Protein AF-A0A925JEN4-F1 (afdb_monomer_lite)

Secondary structure (DSSP, 8-state):
-GGGGGTTTS-HHHHHHHTT--GGGGT--PPPS--SS-S---TTS----HHHHHHHHHHHHTSTT----HHHHHHHHHH--

Radius of gyration: 20.07 Å; chains: 1; bounding box: 44×28×46 Å

pLDDT: mean 75.79, std 10.67, range [47.97, 92.38]

Structure (mmCIF, N/CA/C/O backbone):
data_AF-A0A925JEN4-F1
#
_entry.id   AF-A0A925JEN4-F1
#
loop_
_atom_site.group_PDB
_atom_site.id
_atom_site.type_symbol
_atom_site.label_atom_id
_atom_site.label_alt_id
_atom_site.label_comp_id
_atom_site.label_asym_id
_atom_sit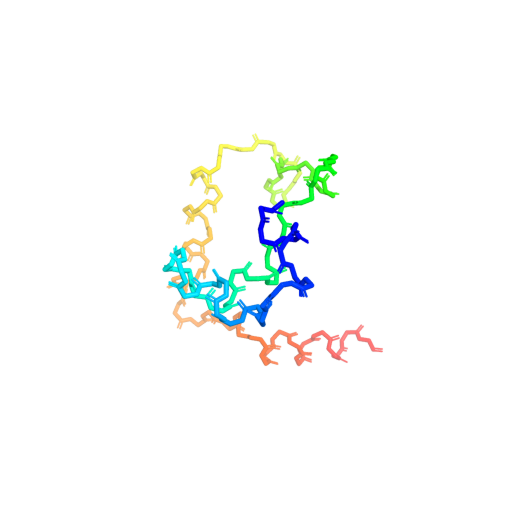e.label_entity_id
_atom_site.label_seq_id
_atom_site.pdbx_PDB_ins_code
_atom_site.Cartn_x
_atom_site.Cartn_y
_atom_site.Cartn_z
_atom_site.occupancy
_atom_site.B_iso_or_equiv
_atom_site.auth_seq_id
_atom_site.auth_comp_id
_atom_site.auth_asym_id
_atom_site.auth_atom_id
_atom_site.pdbx_PDB_model_num
ATOM 1 N N . MET A 1 1 ? 16.198 2.143 -9.569 1.00 70.19 1 MET A N 1
ATOM 2 C CA . MET A 1 1 ? 15.826 0.983 -10.419 1.00 70.19 1 MET A CA 1
ATOM 3 C C . MET A 1 1 ? 16.773 0.902 -1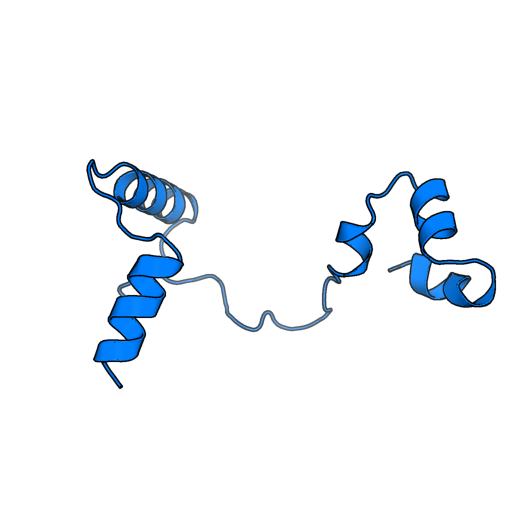1.612 1.00 70.19 1 MET A C 1
ATOM 5 O O . MET A 1 1 ? 16.935 1.902 -12.301 1.00 70.19 1 MET A O 1
ATOM 9 N N . ILE A 1 2 ? 17.404 -0.252 -11.846 1.00 75.06 2 ILE A N 1
ATOM 10 C CA . ILE A 1 2 ? 18.430 -0.431 -12.893 1.00 75.06 2 ILE A CA 1
ATOM 11 C C . ILE A 1 2 ? 17.883 -0.226 -14.317 1.00 75.06 2 ILE A C 1
ATOM 13 O O . ILE A 1 2 ? 18.550 0.380 -15.149 1.00 75.06 2 ILE A O 1
ATOM 17 N N . LEU A 1 3 ? 16.619 -0.601 -14.547 1.00 80.12 3 LEU A N 1
ATOM 18 C CA . LEU A 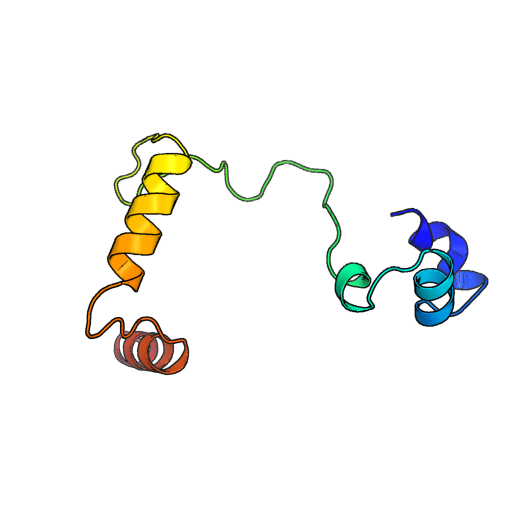1 3 ? 15.906 -0.465 -15.824 1.00 80.12 3 LEU A CA 1
ATOM 19 C C . LEU A 1 3 ? 15.829 0.985 -16.323 1.00 80.12 3 LEU A C 1
ATOM 21 O O . LEU A 1 3 ? 15.832 1.224 -17.525 1.00 80.12 3 LEU A O 1
ATOM 25 N N . SER A 1 4 ? 15.824 1.968 -15.414 1.00 79.25 4 SER A N 1
ATOM 26 C CA . SER A 1 4 ? 15.835 3.393 -15.765 1.00 79.25 4 SER A CA 1
ATOM 27 C C . SER A 1 4 ? 17.048 3.805 -16.596 1.00 79.25 4 SER A C 1
ATOM 29 O O . SER A 1 4 ? 16.930 4.731 -17.390 1.00 79.25 4 SER A O 1
ATOM 31 N N . LYS A 1 5 ? 18.187 3.121 -16.430 1.00 85.19 5 LYS A N 1
ATOM 32 C CA . LYS A 1 5 ? 19.441 3.437 -17.125 1.00 85.19 5 LYS A CA 1
ATOM 33 C C . LYS A 1 5 ? 19.439 3.008 -18.597 1.00 85.19 5 LYS A C 1
ATOM 35 O O . LYS A 1 5 ? 20.234 3.525 -19.365 1.00 85.19 5 LYS A O 1
ATOM 40 N N . PHE A 1 6 ? 18.537 2.104 -18.987 1.00 87.62 6 PHE A N 1
ATOM 41 C CA . PHE A 1 6 ? 18.522 1.474 -20.315 1.00 87.62 6 PHE A CA 1
ATOM 42 C C . PHE A 1 6 ? 17.256 1.780 -21.126 1.00 87.62 6 PHE A C 1
ATOM 44 O O . PHE A 1 6 ? 17.073 1.245 -22.215 1.00 87.62 6 PHE A O 1
ATOM 51 N N . LYS A 1 7 ? 16.388 2.675 -20.631 1.00 83.38 7 LYS A N 1
ATOM 52 C CA . LYS A 1 7 ? 15.119 3.039 -21.291 1.00 83.38 7 LYS A CA 1
ATOM 53 C C . LYS A 1 7 ? 15.279 3.621 -22.696 1.00 83.38 7 LYS A C 1
ATOM 55 O O . LYS A 1 7 ? 14.330 3.582 -23.466 1.00 83.38 7 LYS A O 1
ATOM 60 N N . GLN A 1 8 ? 16.441 4.197 -22.998 1.00 88.00 8 GLN A N 1
ATOM 61 C CA . GLN A 1 8 ? 16.752 4.753 -24.318 1.00 88.00 8 GLN A CA 1
ATOM 62 C C . GLN A 1 8 ? 17.271 3.688 -25.296 1.00 88.00 8 GLN A C 1
ATOM 64 O O . GLN A 1 8 ? 17.275 3.921 -26.497 1.00 88.00 8 GLN A O 1
ATOM 69 N N . SER A 1 9 ? 17.700 2.527 -24.793 1.00 90.00 9 SER A N 1
ATOM 70 C CA . SER A 1 9 ? 18.299 1.459 -25.598 1.00 90.00 9 SER A CA 1
ATOM 71 C C . SER A 1 9 ? 17.279 0.418 -26.058 1.00 90.00 9 SER A C 1
ATOM 73 O O . SER A 1 9 ? 17.462 -0.181 -27.111 1.00 90.00 9 SER A O 1
ATOM 75 N N . ALA A 1 10 ? 16.218 0.180 -25.282 1.00 91.50 10 ALA A N 1
ATOM 76 C CA . ALA A 1 10 ? 15.175 -0.782 -25.627 1.00 91.50 10 ALA A CA 1
ATOM 77 C C . ALA A 1 10 ? 13.833 -0.449 -24.944 1.00 91.50 10 ALA A C 1
ATOM 79 O O . ALA A 1 10 ? 13.817 0.211 -23.897 1.00 91.50 10 ALA A O 1
ATOM 80 N N . PRO A 1 11 ? 12.701 -0.943 -25.486 1.00 91.62 11 PRO A N 1
ATOM 81 C CA . PRO A 1 11 ? 11.399 -0.841 -24.837 1.00 91.62 11 PRO A CA 1
ATOM 82 C C . PRO A 1 11 ? 11.390 -1.462 -23.435 1.00 91.62 11 PRO A C 1
ATOM 84 O O . PRO A 1 11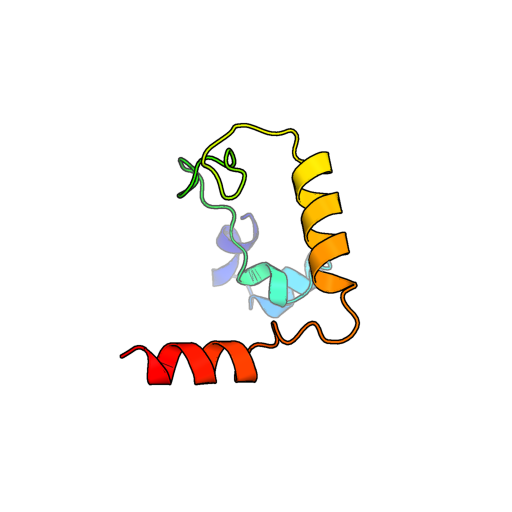 ? 12.017 -2.490 -23.179 1.00 91.62 11 PRO A O 1
ATOM 87 N N . VAL A 1 12 ? 10.612 -0.868 -22.526 1.00 88.88 12 VAL A N 1
ATOM 88 C CA . VAL A 1 12 ? 10.499 -1.310 -21.124 1.00 88.88 12 VAL A CA 1
ATOM 89 C C . VAL A 1 12 ? 10.049 -2.769 -21.007 1.00 88.88 12 VAL A C 1
ATOM 91 O O . VAL A 1 12 ? 10.556 -3.483 -20.148 1.00 88.88 12 VAL A O 1
ATOM 94 N N . SER A 1 13 ? 9.145 -3.227 -21.876 1.00 90.19 13 SER A N 1
ATOM 95 C CA . SER A 1 13 ? 8.689 -4.624 -21.925 1.00 90.19 13 SER A CA 1
ATOM 96 C C . SER A 1 13 ? 9.837 -5.602 -22.187 1.00 90.19 13 SER A C 1
ATOM 98 O O . SER A 1 13 ? 9.938 -6.621 -21.510 1.00 90.19 13 SER A O 1
ATOM 100 N N . THR A 1 14 ? 10.734 -5.262 -23.113 1.00 92.19 14 THR A N 1
ATOM 101 C CA . THR A 1 14 ? 11.928 -6.049 -23.444 1.00 92.19 14 THR A CA 1
ATOM 102 C C . THR A 1 14 ? 12.936 -6.042 -22.300 1.00 92.19 14 THR A C 1
ATOM 104 O O . THR A 1 14 ? 13.489 -7.073 -21.939 1.00 92.19 14 THR A O 1
ATOM 107 N N . LEU A 1 15 ? 13.151 -4.885 -21.672 1.00 92.12 15 LEU A N 1
ATOM 108 C CA . LEU A 1 15 ? 14.058 -4.798 -20.529 1.00 92.12 15 LEU A CA 1
ATOM 109 C C . LEU A 1 15 ? 13.551 -5.620 -19.333 1.00 92.12 15 LEU A C 1
ATOM 111 O O . LEU A 1 15 ? 14.352 -6.220 -18.623 1.00 92.12 15 LEU A O 1
ATOM 115 N N . LEU A 1 16 ? 12.233 -5.648 -19.107 1.00 91.50 16 LEU A N 1
ATOM 116 C CA . LEU A 1 16 ? 11.595 -6.449 -18.058 1.00 91.50 16 LEU A CA 1
ATOM 117 C C . LEU A 1 16 ? 11.666 -7.949 -18.349 1.00 91.50 16 LEU A C 1
ATOM 119 O O . LEU A 1 16 ? 11.894 -8.723 -17.421 1.00 91.50 16 LEU A O 1
ATOM 123 N N . SER A 1 17 ? 11.524 -8.358 -19.614 1.00 92.38 17 SER A N 1
ATOM 124 C CA . SER A 1 17 ? 11.644 -9.769 -19.991 1.00 92.38 17 SER A CA 1
ATOM 125 C C . SER A 1 17 ? 13.067 -10.295 -19.803 1.00 92.38 17 SER A C 1
ATOM 127 O O . SER A 1 17 ? 13.232 -11.410 -19.318 1.00 92.38 17 SER A O 1
ATOM 129 N N . TRP A 1 18 ? 14.096 -9.481 -20.071 1.00 91.94 18 TRP A N 1
ATOM 130 C CA . TRP A 1 18 ? 15.498 -9.855 -19.831 1.00 91.94 18 TRP A CA 1
ATOM 131 C C . TRP A 1 18 ? 15.799 -10.188 -18.370 1.00 91.94 18 TRP A C 1
ATOM 133 O O . TRP A 1 18 ? 16.653 -11.023 -18.091 1.00 91.94 18 TRP A O 1
ATOM 143 N N . VAL A 1 19 ? 15.100 -9.538 -17.439 1.00 90.19 19 VAL A N 1
ATOM 144 C CA . VAL A 1 19 ? 15.256 -9.759 -15.993 1.00 90.19 19 VAL A CA 1
ATOM 145 C C . VAL A 1 19 ? 14.134 -10.611 -15.397 1.00 90.19 19 VAL A C 1
ATOM 147 O O . VAL A 1 19 ? 14.039 -10.718 -14.178 1.00 90.19 19 VAL A O 1
ATOM 150 N N . ASN A 1 20 ? 13.286 -11.206 -16.242 1.00 91.25 20 ASN A N 1
ATOM 151 C CA . ASN A 1 20 ? 12.149 -12.039 -15.855 1.00 91.25 20 ASN A CA 1
ATOM 152 C C . ASN A 1 20 ? 11.219 -11.384 -14.807 1.00 91.25 20 ASN A C 1
ATOM 154 O O . ASN A 1 20 ? 10.776 -12.030 -13.857 1.00 91.25 20 ASN A O 1
ATOM 158 N N . LEU A 1 21 ? 10.945 -10.082 -14.955 1.00 88.94 21 LEU A N 1
ATOM 159 C CA . LEU A 1 21 ? 10.037 -9.341 -14.075 1.00 88.94 21 LEU A CA 1
ATOM 160 C C . LEU A 1 21 ? 8.681 -9.097 -14.750 1.00 88.94 21 LEU A C 1
ATOM 162 O O . LEU A 1 21 ? 8.638 -8.710 -15.921 1.00 88.94 21 LEU A O 1
ATOM 166 N N . PRO A 1 22 ? 7.560 -9.235 -14.019 1.00 88.69 22 PRO A N 1
ATOM 167 C CA . PRO A 1 22 ? 6.248 -8.914 -14.558 1.00 88.69 22 PRO A CA 1
ATOM 168 C C . PRO A 1 22 ? 6.080 -7.402 -14.771 1.00 88.69 22 PRO A C 1
ATOM 170 O O . PRO A 1 22 ? 6.620 -6.577 -14.028 1.00 88.69 22 PRO A O 1
ATOM 173 N N . GLY A 1 23 ? 5.265 -7.037 -15.768 1.00 86.56 23 GLY A N 1
ATOM 174 C CA . GLY A 1 23 ? 4.993 -5.646 -16.159 1.00 86.56 23 GLY A CA 1
ATOM 175 C C . GLY A 1 23 ? 4.525 -4.744 -15.016 1.00 86.56 23 GLY A C 1
ATOM 176 O O . GLY A 1 23 ? 4.888 -3.570 -14.958 1.00 86.56 23 GLY A O 1
ATOM 177 N N . SER A 1 24 ? 3.776 -5.308 -14.067 1.00 85.88 24 SER A N 1
ATOM 178 C CA . SER A 1 24 ? 3.254 -4.602 -12.894 1.00 85.88 24 SER A CA 1
ATOM 179 C C . SER A 1 24 ? 4.354 -3.959 -12.044 1.00 85.88 24 SER A C 1
ATOM 181 O O . SER A 1 24 ? 4.172 -2.848 -11.546 1.00 85.88 24 SER A O 1
ATOM 183 N N . VAL A 1 25 ? 5.528 -4.591 -11.938 1.00 84.56 25 VAL A N 1
ATOM 184 C CA . VAL A 1 25 ? 6.651 -4.115 -11.109 1.00 84.56 25 VAL A CA 1
ATOM 185 C C . VAL A 1 25 ? 7.205 -2.782 -11.609 1.00 84.56 25 VAL A C 1
ATOM 187 O O . VAL A 1 25 ? 7.735 -2.001 -10.824 1.00 84.56 25 VAL A O 1
ATOM 190 N N . TYR A 1 26 ? 7.047 -2.461 -12.895 1.00 84.62 26 TYR A N 1
ATOM 191 C CA . TYR A 1 26 ? 7.544 -1.205 -13.458 1.00 84.62 26 TYR A CA 1
ATOM 192 C C . TYR A 1 26 ? 6.946 0.049 -12.796 1.00 84.62 26 TYR A C 1
ATOM 194 O O . TYR A 1 26 ? 7.618 1.084 -12.690 1.00 84.62 26 TYR A O 1
ATOM 202 N N . TYR A 1 27 ? 5.694 -0.042 -12.343 1.00 84.12 27 TYR A N 1
ATOM 203 C CA . TYR A 1 27 ? 4.979 1.064 -11.706 1.00 84.12 27 TYR A CA 1
ATOM 204 C C . TYR A 1 27 ? 5.333 1.210 -10.223 1.00 84.12 27 TYR A C 1
ATOM 206 O O . TYR A 1 27 ? 5.341 2.328 -9.701 1.00 84.12 27 TYR A O 1
ATOM 214 N N . TYR A 1 28 ? 5.697 0.112 -9.559 1.00 80.50 28 TYR A N 1
ATOM 215 C CA . TYR A 1 28 ? 6.092 0.115 -8.155 1.00 80.50 28 TYR A CA 1
ATOM 216 C C . TYR A 1 28 ? 7.560 0.508 -8.016 1.00 80.50 28 TYR A C 1
ATOM 218 O O . TYR A 1 28 ? 8.480 -0.274 -8.246 1.00 80.50 28 TYR A O 1
ATOM 226 N N . LYS A 1 29 ? 7.789 1.760 -7.620 1.00 70.88 29 LYS A N 1
ATOM 227 C CA . LYS A 1 29 ? 9.128 2.277 -7.339 1.00 70.88 29 LYS A CA 1
ATOM 228 C C . LYS A 1 29 ? 9.261 2.513 -5.849 1.00 70.88 29 LYS A C 1
ATOM 230 O O . LYS A 1 29 ? 8.528 3.332 -5.296 1.00 70.88 29 LYS A O 1
ATOM 235 N N . SER A 1 30 ? 10.238 1.860 -5.226 1.00 69.00 30 SER A N 1
ATOM 236 C CA . SER A 1 30 ? 10.726 2.296 -3.921 1.00 69.00 30 SER A CA 1
ATOM 237 C C . SER A 1 30 ? 11.157 3.754 -4.055 1.00 69.00 30 SER A C 1
ATOM 239 O O . SER A 1 30 ? 12.029 4.076 -4.865 1.00 69.00 30 SER A O 1
ATOM 241 N N . LYS A 1 31 ? 10.483 4.649 -3.332 1.00 70.69 31 LYS A N 1
ATOM 242 C CA . LYS A 1 31 ? 10.949 6.023 -3.168 1.00 70.69 31 LYS A CA 1
ATOM 243 C C . LYS A 1 31 ? 11.997 6.015 -2.066 1.00 70.69 31 LYS A C 1
ATOM 245 O O . LYS A 1 31 ? 11.700 5.587 -0.955 1.00 70.69 31 LYS A O 1
ATOM 250 N N . ASP A 1 32 ? 13.184 6.518 -2.373 1.00 67.81 32 ASP A N 1
ATOM 251 C CA . ASP A 1 32 ? 14.147 6.882 -1.342 1.00 67.81 32 ASP A CA 1
ATOM 252 C C . ASP A 1 32 ? 13.607 8.117 -0.609 1.00 67.81 32 ASP A C 1
ATOM 254 O O . ASP A 1 32 ? 13.287 9.135 -1.227 1.00 67.81 32 ASP A O 1
ATOM 258 N N . GLY A 1 33 ? 13.415 8.005 0.704 1.00 70.50 33 GLY A N 1
ATOM 259 C CA . GLY A 1 33 ? 12.858 9.076 1.523 1.00 70.50 33 GLY A CA 1
ATOM 260 C C . GLY A 1 33 ? 12.186 8.573 2.7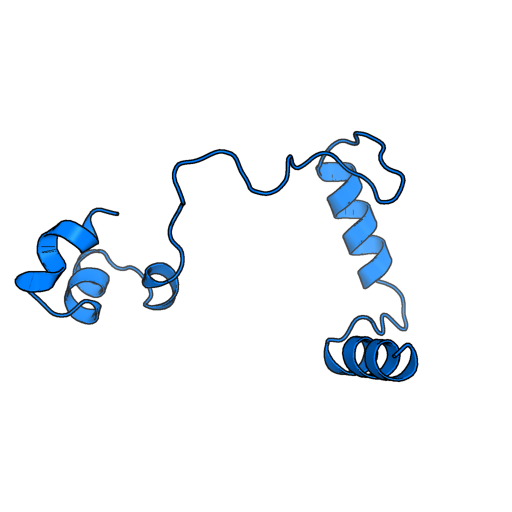95 1.00 70.50 33 GLY A C 1
ATOM 261 O O . GLY A 1 33 ? 12.011 7.373 3.006 1.00 70.50 33 GLY A O 1
ATOM 262 N N . LYS A 1 34 ? 11.795 9.513 3.662 1.00 68.56 34 LYS A N 1
ATOM 263 C CA . LYS A 1 34 ? 11.000 9.198 4.851 1.00 68.56 34 LYS A CA 1
ATOM 264 C C . LYS A 1 34 ? 9.636 8.667 4.385 1.00 68.56 34 LYS A C 1
ATOM 266 O O . LYS A 1 34 ? 8.969 9.373 3.625 1.00 68.56 34 LYS A O 1
ATOM 271 N N . PRO A 1 35 ? 9.207 7.465 4.813 1.00 65.12 35 PRO A N 1
ATOM 272 C CA . PRO A 1 35 ? 7.868 6.972 4.523 1.00 65.12 35 PRO A CA 1
ATOM 273 C C . PRO A 1 35 ? 6.827 8.035 4.877 1.00 65.12 35 PRO A C 1
ATOM 275 O O . PRO A 1 35 ? 6.945 8.687 5.918 1.00 65.12 35 PRO A O 1
ATOM 278 N N . GLY A 1 36 ? 5.815 8.206 4.019 1.00 67.00 36 GLY A N 1
ATOM 279 C CA . GLY A 1 36 ? 4.755 9.201 4.232 1.00 67.00 36 GLY A CA 1
ATOM 280 C C . GLY A 1 36 ? 3.999 9.001 5.549 1.00 67.00 36 GLY A C 1
ATOM 281 O O . GLY A 1 36 ? 3.461 9.955 6.098 1.00 67.00 36 GLY A O 1
ATOM 282 N N . CYS A 1 37 ? 4.034 7.785 6.099 1.00 60.72 37 CYS A N 1
ATOM 283 C CA . CYS A 1 37 ? 3.528 7.463 7.423 1.00 60.72 37 CYS A CA 1
ATOM 284 C C . CYS A 1 37 ? 4.549 6.595 8.174 1.00 60.72 37 CYS A C 1
ATOM 286 O O . CYS A 1 37 ? 5.067 5.620 7.624 1.00 60.72 37 CYS A O 1
ATOM 288 N N . LYS A 1 38 ? 4.845 6.930 9.440 1.00 57.22 38 LYS A N 1
ATOM 289 C CA . LYS A 1 38 ? 5.505 5.981 10.350 1.00 57.22 38 LYS A CA 1
ATOM 290 C C . LYS A 1 38 ? 4.499 4.856 10.604 1.00 57.22 38 LYS A C 1
ATOM 292 O O . LYS A 1 38 ? 3.450 5.119 11.176 1.00 57.22 38 LYS A O 1
ATOM 297 N N . THR A 1 39 ? 4.806 3.623 10.214 1.00 56.03 39 THR A N 1
ATOM 298 C CA . THR A 1 39 ? 3.975 2.448 10.525 1.00 56.03 39 THR A CA 1
ATOM 299 C C . THR A 1 39 ? 3.992 2.190 12.033 1.00 56.03 39 THR A C 1
ATOM 301 O O . THR A 1 39 ? 4.864 1.468 12.515 1.00 56.03 39 THR A O 1
ATOM 304 N N . LYS A 1 40 ? 3.114 2.849 12.800 1.00 55.25 40 LYS A N 1
ATOM 305 C CA . LYS A 1 40 ? 3.057 2.721 14.265 1.00 55.25 40 LYS A CA 1
ATOM 306 C C . LYS A 1 40 ? 1.681 3.020 14.865 1.00 55.25 40 LYS A C 1
ATOM 308 O O . LYS A 1 40 ? 1.643 3.757 15.836 1.00 55.25 40 LYS A O 1
ATOM 313 N N . TYR A 1 41 ? 0.574 2.499 14.341 1.00 52.03 41 TYR A N 1
ATOM 314 C CA . TYR A 1 41 ? -0.721 2.780 14.974 1.00 52.03 41 TYR A CA 1
ATOM 315 C C . TYR A 1 41 ? -1.671 1.586 14.867 1.00 52.03 41 TYR A C 1
ATOM 317 O O . TYR A 1 41 ? -1.971 1.135 13.764 1.00 52.03 41 TYR A O 1
ATOM 325 N N . ALA A 1 42 ? -2.121 1.090 16.022 1.00 58.09 42 ALA A N 1
ATOM 326 C CA . ALA A 1 42 ? -3.473 0.557 16.156 1.00 58.09 42 ALA A CA 1
ATOM 327 C C . ALA A 1 42 ? -4.488 1.706 15.979 1.00 58.09 42 ALA A C 1
ATOM 329 O O . ALA A 1 42 ? -4.118 2.882 16.049 1.00 58.09 42 ALA A O 1
ATOM 330 N N . LEU A 1 43 ? -5.761 1.374 15.733 1.00 53.81 43 LEU A N 1
ATOM 331 C CA . LEU A 1 43 ? -6.854 2.338 15.500 1.00 53.81 43 LEU A CA 1
ATOM 332 C C . LEU A 1 43 ? -7.001 3.389 16.623 1.00 53.81 43 LEU A C 1
ATOM 334 O O . LEU A 1 43 ? -7.518 4.476 16.383 1.00 53.81 43 LEU A O 1
ATOM 338 N N . ASP A 1 44 ? -6.505 3.086 17.824 1.00 62.50 44 ASP A N 1
ATOM 339 C CA . ASP A 1 44 ? -6.538 3.919 19.031 1.00 62.50 44 ASP A CA 1
ATOM 340 C C . ASP A 1 44 ? -5.296 4.816 19.227 1.00 62.50 44 ASP A C 1
ATOM 342 O O . ASP A 1 44 ? -5.190 5.538 20.218 1.00 62.50 44 ASP A O 1
ATOM 346 N N . GLY A 1 45 ? -4.335 4.781 18.300 1.00 61.66 45 GLY A N 1
ATOM 347 C CA . GLY A 1 45 ? -3.090 5.542 18.403 1.00 61.66 45 GLY A CA 1
ATOM 348 C C . GLY A 1 45 ? -1.986 4.859 19.222 1.00 61.66 45 GLY A C 1
ATOM 349 O O . GLY A 1 45 ? -0.899 5.428 19.368 1.00 61.66 45 GLY A O 1
ATOM 350 N N . SER A 1 46 ? -2.213 3.643 19.728 1.00 72.81 46 SER A N 1
ATOM 351 C CA . SER A 1 46 ? -1.209 2.878 20.469 1.00 72.81 46 SER A CA 1
ATOM 352 C C . SER A 1 46 ? -0.194 2.195 19.539 1.00 72.81 46 SER A C 1
ATOM 354 O O . SER A 1 46 ? -0.455 1.888 18.371 1.00 72.81 46 SER A O 1
ATOM 356 N N . THR A 1 47 ? 1.024 1.968 20.048 1.00 75.44 47 THR A N 1
ATOM 357 C CA . THR A 1 47 ? 2.053 1.204 19.326 1.00 75.44 47 THR A CA 1
ATOM 358 C C . THR A 1 47 ? 1.934 -0.272 19.684 1.00 75.44 47 THR A C 1
ATOM 360 O O . THR A 1 47 ? 2.366 -0.690 20.757 1.00 75.44 47 THR A O 1
ATOM 363 N N . VAL A 1 48 ? 1.409 -1.069 18.758 1.00 73.69 48 VAL A N 1
ATOM 364 C CA . VAL A 1 48 ? 1.293 -2.529 18.888 1.00 73.69 48 VAL A CA 1
ATOM 365 C C . VAL A 1 48 ? 2.259 -3.254 17.948 1.00 73.69 48 VAL A C 1
ATOM 367 O O . VAL A 1 48 ? 2.757 -2.692 16.969 1.00 73.69 48 VAL A O 1
ATOM 370 N N . LYS A 1 49 ? 2.559 -4.525 18.246 1.00 79.50 49 LYS A N 1
ATOM 371 C CA . LYS A 1 49 ? 3.357 -5.376 17.348 1.00 79.50 49 LYS A CA 1
ATOM 372 C C . LYS A 1 49 ? 2.580 -5.620 16.053 1.00 79.50 49 LYS A C 1
ATOM 374 O O . LYS A 1 49 ? 1.384 -5.876 16.099 1.00 79.50 49 LYS A O 1
ATOM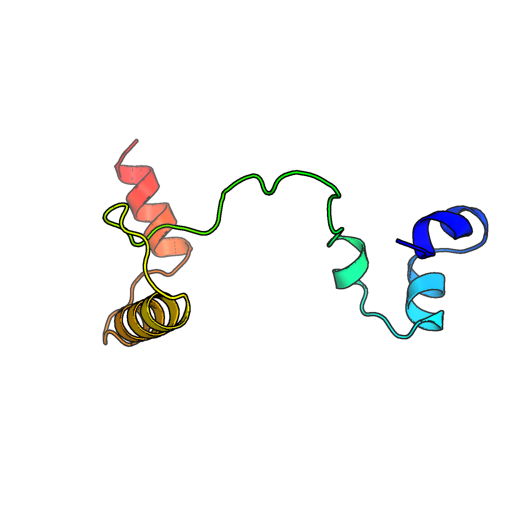 379 N N . ASN A 1 50 ? 3.283 -5.653 14.920 1.00 73.06 50 ASN A N 1
ATOM 380 C CA . ASN A 1 50 ? 2.668 -5.854 13.601 1.00 73.06 50 ASN A CA 1
ATOM 381 C C . ASN A 1 50 ? 1.810 -7.131 13.519 1.00 73.06 50 ASN A C 1
ATOM 383 O O . ASN A 1 50 ? 0.769 -7.129 12.879 1.00 73.06 50 ASN A O 1
ATOM 387 N N . GLN A 1 51 ? 2.215 -8.201 14.214 1.00 77.31 51 GLN A N 1
ATOM 388 C CA . GLN A 1 51 ? 1.445 -9.447 14.261 1.00 77.31 51 GLN A CA 1
ATOM 389 C C . GLN A 1 51 ? 0.043 -9.251 14.852 1.00 77.31 51 GLN A C 1
ATOM 391 O O . GLN A 1 51 ? -0.904 -9.836 14.350 1.00 77.31 51 GLN A O 1
ATOM 396 N N . VAL A 1 52 ? -0.092 -8.409 15.881 1.00 77.81 52 VAL A N 1
ATOM 397 C CA . VAL A 1 52 ? -1.380 -8.141 16.540 1.00 77.81 52 VAL A CA 1
ATOM 398 C C . VAL A 1 52 ? -2.335 -7.460 15.562 1.00 77.81 52 VAL A C 1
ATOM 400 O O . VAL A 1 52 ? -3.466 -7.899 15.415 1.00 77.81 52 VAL A O 1
ATOM 403 N N . VAL A 1 53 ? -1.836 -6.469 14.816 1.00 76.12 53 VAL A N 1
ATOM 404 C CA . VAL A 1 53 ? -2.604 -5.775 13.768 1.00 76.12 53 VAL A CA 1
ATOM 405 C C . VAL A 1 53 ? -3.055 -6.744 12.676 1.00 76.12 53 VAL A C 1
ATOM 407 O O . VAL A 1 53 ? -4.179 -6.662 12.197 1.00 76.12 53 VAL A O 1
ATOM 410 N N . ILE A 1 54 ? -2.181 -7.667 12.269 1.00 77.44 54 ILE A N 1
ATOM 411 C CA . ILE A 1 54 ? -2.501 -8.653 11.231 1.00 77.44 54 ILE A CA 1
ATOM 412 C C . ILE A 1 54 ? -3.613 -9.602 11.688 1.00 77.44 54 ILE A C 1
ATOM 414 O O . ILE A 1 54 ? -4.505 -9.885 10.892 1.00 77.44 54 ILE A O 1
ATOM 418 N N . GLU A 1 55 ? -3.571 -10.099 12.927 1.00 80.88 55 GLU A N 1
ATOM 419 C CA . GLU A 1 55 ? -4.633 -10.977 13.436 1.00 80.88 55 GLU A CA 1
ATOM 420 C C . GLU A 1 55 ? -5.961 -10.225 13.593 1.00 80.88 55 GLU A C 1
ATOM 422 O O . GLU A 1 55 ? -6.986 -10.716 13.138 1.00 80.88 55 GLU A O 1
ATOM 427 N N . GLU A 1 56 ? -5.943 -8.989 14.092 1.00 78.06 56 GLU A N 1
ATOM 428 C CA . GLU A 1 56 ? -7.155 -8.167 14.217 1.00 78.06 56 GLU A CA 1
ATOM 429 C C . GLU A 1 56 ? -7.806 -7.874 12.851 1.00 78.06 56 GLU A C 1
ATOM 431 O O . GLU A 1 56 ? -9.024 -7.959 12.701 1.00 78.06 56 GLU A O 1
ATOM 436 N N . ILE A 1 57 ? -7.001 -7.610 11.813 1.00 78.56 57 ILE A N 1
ATOM 437 C CA . ILE A 1 57 ? -7.499 -7.465 10.436 1.00 78.56 57 ILE A CA 1
ATOM 438 C C . ILE A 1 57 ? -8.160 -8.761 9.949 1.00 78.56 57 ILE A C 1
ATOM 440 O O . ILE A 1 57 ? -9.216 -8.701 9.320 1.00 78.56 57 ILE A O 1
ATOM 444 N N . LYS A 1 58 ? -7.560 -9.931 10.209 1.00 79.25 58 LYS A N 1
ATOM 445 C CA . LYS A 1 58 ? -8.154 -11.218 9.810 1.00 79.25 58 LYS A CA 1
ATOM 446 C C . LYS A 1 58 ? -9.482 -11.460 10.519 1.00 79.25 58 LYS A C 1
ATOM 448 O O . LYS A 1 58 ? -10.428 -11.877 9.859 1.00 79.25 58 LYS A O 1
ATOM 453 N N . ASP A 1 59 ? -9.561 -11.154 11.810 1.00 80.56 59 ASP A N 1
ATOM 454 C CA . ASP A 1 59 ? -10.783 -11.300 12.600 1.00 80.56 59 ASP A CA 1
ATOM 455 C C . ASP A 1 59 ? -11.909 -10.419 12.042 1.00 80.56 59 ASP A C 1
ATOM 457 O O . ASP A 1 59 ? -13.007 -10.915 11.790 1.00 80.56 59 ASP A O 1
ATOM 461 N N . ILE A 1 60 ? -11.627 -9.146 11.742 1.00 78.44 60 ILE A N 1
ATOM 462 C CA . ILE A 1 60 ? -12.583 -8.220 11.108 1.00 78.44 60 ILE A CA 1
ATOM 463 C C . ILE A 1 60 ? -13.078 -8.768 9.762 1.00 78.44 60 ILE A C 1
ATOM 465 O O . ILE A 1 60 ? -14.276 -8.750 9.484 1.00 78.44 60 ILE A O 1
ATOM 469 N N . LEU A 1 61 ? -12.167 -9.278 8.929 1.00 75.38 61 LEU A N 1
ATOM 470 C CA . LEU A 1 61 ? -12.510 -9.827 7.614 1.00 75.38 61 LEU A CA 1
ATOM 471 C C . LEU A 1 61 ? -13.236 -11.179 7.688 1.00 75.38 61 LEU A C 1
ATOM 473 O O . LEU A 1 61 ? -13.894 -11.562 6.724 1.00 75.38 61 LEU A O 1
ATOM 477 N N . SER A 1 62 ? -13.127 -11.898 8.807 1.00 79.75 62 SER A N 1
ATOM 478 C CA . SER A 1 62 ? -13.784 -13.194 9.018 1.00 79.75 62 SER A CA 1
ATOM 479 C C . SER A 1 62 ? -15.244 -13.090 9.473 1.00 79.75 62 SER A C 1
ATOM 481 O O . SER A 1 62 ? -15.924 -14.110 9.580 1.00 79.75 62 SER A O 1
ATOM 483 N N . GLN A 1 63 ? -15.745 -11.876 9.730 1.00 80.00 63 GLN A N 1
ATOM 484 C CA . GLN A 1 63 ? -17.141 -11.653 10.104 1.00 80.00 63 GLN A CA 1
ATOM 485 C C . GLN A 1 63 ? -18.091 -12.126 8.992 1.00 80.00 63 GLN A C 1
ATOM 487 O O . GLN A 1 63 ? -17.877 -11.834 7.815 1.00 80.00 63 GLN A O 1
ATOM 492 N N . GLU A 1 64 ? -19.173 -12.811 9.383 1.00 68.50 64 GLU A N 1
ATOM 493 C CA . GLU A 1 64 ? -20.157 -13.452 8.487 1.00 68.50 64 GLU A CA 1
ATOM 494 C C . GLU A 1 64 ? -20.729 -12.493 7.424 1.00 68.50 64 GLU A C 1
ATOM 496 O O . GLU A 1 64 ? -21.041 -12.901 6.307 1.00 68.50 64 GLU A O 1
ATOM 501 N N . PHE A 1 65 ? -20.776 -11.195 7.742 1.00 66.56 65 PHE A N 1
ATOM 502 C CA . PHE A 1 65 ? -21.203 -10.118 6.850 1.00 66.56 65 PHE A CA 1
ATOM 503 C C . PHE A 1 65 ? -20.156 -8.997 6.780 1.00 66.56 65 PHE A C 1
ATOM 505 O O . PHE A 1 65 ? -20.442 -7.832 7.058 1.00 66.56 65 PHE A O 1
ATOM 512 N N . CYS A 1 66 ? -18.915 -9.337 6.426 1.00 65.25 66 CYS A N 1
ATOM 513 C CA . CYS A 1 66 ? -17.858 -8.360 6.172 1.00 65.25 66 CYS A CA 1
ATOM 514 C C . CYS A 1 66 ? -18.172 -7.515 4.913 1.00 65.25 66 CYS A C 1
ATOM 516 O O . CYS A 1 66 ? -17.711 -7.787 3.803 1.00 65.25 66 CYS A O 1
ATOM 518 N N . CYS A 1 67 ? -18.948 -6.443 5.089 1.00 66.38 67 CYS A N 1
ATOM 519 C CA . CYS A 1 67 ? -19.360 -5.515 4.030 1.00 66.38 67 CYS A CA 1
ATOM 520 C C . CYS A 1 67 ? -18.286 -4.478 3.645 1.00 66.38 67 CYS A C 1
ATOM 522 O O . CYS A 1 67 ? -18.598 -3.485 2.989 1.00 66.38 67 CYS A O 1
ATOM 524 N N . TYR A 1 68 ? -17.012 -4.690 3.993 1.00 70.38 68 TYR A N 1
ATOM 525 C CA . TYR A 1 68 ? -15.898 -3.796 3.632 1.00 70.38 68 TYR A CA 1
ATOM 526 C C . TYR A 1 68 ? -15.481 -3.892 2.149 1.00 70.38 68 TYR A C 1
ATOM 528 O O . TYR A 1 68 ? -14.330 -3.647 1.788 1.00 70.38 68 TYR A O 1
ATOM 536 N N . GLY A 1 69 ? -16.418 -4.246 1.267 1.00 73.06 69 GLY A N 1
ATOM 537 C CA . GLY A 1 69 ? -16.232 -4.200 -0.176 1.00 73.06 69 GLY A CA 1
ATOM 538 C C . GLY A 1 69 ? -16.185 -2.758 -0.675 1.00 73.06 69 GLY A C 1
ATOM 539 O O . GLY A 1 69 ? -16.924 -1.897 -0.194 1.00 73.06 69 GLY A O 1
ATOM 540 N N . TYR A 1 70 ? -15.336 -2.506 -1.674 1.00 69.25 70 TYR A N 1
ATOM 541 C CA . TYR A 1 70 ? -15.128 -1.179 -2.262 1.00 69.25 70 TYR A CA 1
ATOM 542 C C . TYR A 1 70 ? -16.443 -0.455 -2.590 1.00 69.25 70 TYR A C 1
ATOM 544 O O . TYR A 1 70 ? -16.588 0.729 -2.295 1.00 69.25 70 TYR A O 1
ATOM 552 N N . GLU A 1 71 ? -17.415 -1.170 -3.157 1.00 72.56 71 GLU A N 1
ATOM 553 C CA . GLU A 1 71 ? -18.703 -0.606 -3.567 1.00 72.56 71 GLU A CA 1
ATOM 554 C C . GLU A 1 71 ? -19.554 -0.144 -2.379 1.00 72.56 71 GLU A C 1
ATOM 556 O O . GLU A 1 71 ? -20.059 0.979 -2.393 1.00 72.56 71 GLU A O 1
ATOM 561 N N . ILE A 1 72 ? -19.664 -0.963 -1.327 1.00 72.19 72 ILE A N 1
ATOM 562 C CA . ILE A 1 72 ? -20.466 -0.639 -0.138 1.00 72.19 72 ILE A CA 1
ATOM 563 C C . ILE A 1 72 ? -19.828 0.519 0.630 1.00 72.19 72 ILE A C 1
ATOM 565 O O . ILE A 1 72 ? -20.506 1.489 0.964 1.00 72.19 72 ILE A O 1
ATOM 569 N N . VAL A 1 73 ? -18.508 0.471 0.829 1.00 73.38 73 VAL A N 1
ATOM 570 C CA . VAL A 1 73 ? -17.762 1.538 1.513 1.00 73.38 73 VAL A CA 1
ATOM 571 C C . VAL A 1 73 ? -17.869 2.859 0.744 1.00 73.38 73 VAL A C 1
ATOM 573 O O . VAL A 1 73 ? -18.106 3.907 1.340 1.00 73.38 73 VAL A O 1
ATOM 576 N N . THR A 1 74 ? -17.759 2.824 -0.588 1.00 69.88 74 THR A N 1
ATOM 577 C CA . THR A 1 74 ? -17.928 4.019 -1.432 1.00 69.88 74 THR A CA 1
ATOM 578 C C . THR A 1 74 ? -19.358 4.565 -1.366 1.00 69.88 74 THR A C 1
ATOM 580 O O . THR A 1 74 ? -19.549 5.782 -1.362 1.00 69.88 74 THR A O 1
ATOM 583 N N . GLY A 1 75 ? -20.364 3.687 -1.301 1.00 77.69 75 GLY A N 1
ATOM 584 C CA . GLY A 1 75 ? -21.767 4.064 -1.136 1.00 77.69 75 GLY A CA 1
ATOM 585 C C . GLY A 1 75 ? -22.036 4.792 0.182 1.00 77.69 75 GLY A C 1
ATOM 586 O O . GLY A 1 75 ? -22.663 5.848 0.170 1.00 77.69 75 GLY A O 1
ATOM 587 N N . GLU A 1 76 ? -21.520 4.279 1.298 1.00 75.19 76 GLU A N 1
ATOM 588 C CA . GLU A 1 76 ? -21.670 4.911 2.616 1.00 75.19 76 GLU A CA 1
ATOM 589 C C . GLU A 1 76 ? -20.926 6.251 2.707 1.00 75.19 76 GLU A C 1
ATOM 591 O O . GLU A 1 76 ? -21.490 7.241 3.171 1.00 75.19 76 GLU A O 1
ATOM 596 N N . LEU A 1 77 ? -19.704 6.341 2.170 1.00 67.88 77 LEU A N 1
ATOM 597 C CA . LEU A 1 77 ? -18.949 7.601 2.127 1.00 67.88 77 LEU A CA 1
ATOM 598 C C . LEU A 1 77 ? -19.666 8.699 1.330 1.00 67.88 77 LEU A C 1
ATOM 600 O O . LEU A 1 77 ? -19.602 9.864 1.707 1.00 67.88 77 LEU A O 1
ATOM 604 N N . ARG A 1 78 ? -20.373 8.343 0.250 1.00 73.00 78 ARG A N 1
ATOM 605 C CA . ARG A 1 78 ? -21.165 9.300 -0.542 1.00 73.00 78 ARG A CA 1
ATOM 606 C C . ARG A 1 78 ? -22.398 9.832 0.183 1.00 73.00 78 ARG A C 1
ATOM 608 O O . ARG A 1 78 ? -22.864 10.895 -0.193 1.00 73.00 78 ARG A O 1
ATOM 615 N N . LYS A 1 79 ? -22.939 9.107 1.167 1.00 71.31 79 LYS A N 1
ATOM 616 C CA . LYS A 1 79 ? -24.078 9.566 1.985 1.00 71.31 79 LYS A CA 1
ATOM 617 C C . LYS A 1 79 ? -23.652 10.503 3.119 1.00 71.31 79 LYS A C 1
ATOM 619 O O . LYS A 1 79 ? -24.494 11.197 3.676 1.00 71.31 79 LYS A O 1
ATOM 624 N N . LEU A 1 80 ? -22.371 10.470 3.494 1.00 71.19 80 LEU A N 1
ATOM 625 C CA . LEU A 1 80 ? -21.780 11.301 4.548 1.00 71.19 80 LEU A CA 1
ATOM 626 C C . LEU A 1 80 ? -21.319 12.685 4.053 1.00 71.19 80 LEU A C 1
ATOM 628 O O . LEU A 1 80 ? -20.909 13.503 4.877 1.00 71.19 80 LEU A O 1
ATOM 632 N N . GLY A 1 81 ? -21.353 12.934 2.739 1.00 47.97 81 GLY A N 1
ATOM 633 C CA . GLY A 1 81 ? -21.079 14.230 2.106 1.00 47.97 81 GLY A CA 1
ATOM 634 C C . GLY A 1 81 ? -22.324 14.823 1.467 1.00 47.97 81 GLY A C 1
ATOM 635 O O . GLY A 1 81 ? -22.298 16.048 1.227 1.00 47.97 81 GLY A O 1
#

Sequence (81 aa):
MILSKFKQSAPVSTLLSWVNLPGSVYYYKSKDGKPGCKTKYALDGSTVKNQVVIEEIKDILSQEFCCYGYEIVTGELRKLG

Foldseek 3Di:
DVLVVCVVPDPSVVVCVVVVHDPVVVVDDDDPDDPPDDPADDPVRHGDDPVVVVVVVVVCCPPPCNVPDPVSVVVVVVVVD